Protein AF-A0AA51QU15-F1 (afdb_monomer)

pLDDT: mean 93.81, std 6.64, range [51.03, 98.38]

Radius of gyration: 18.44 Å; Cα contacts (8 Å, |Δi|>4): 158; chains: 1; bounding box: 37×25×55 Å

Structure (mmCIF, N/CA/C/O backbone):
data_AF-A0AA51QU15-F1
#
_entry.id   AF-A0AA51QU15-F1
#
loop_
_atom_site.group_PDB
_atom_site.id
_atom_site.type_symbol
_atom_site.label_atom_id
_atom_site.label_alt_id
_atom_site.label_comp_id
_atom_site.label_asym_id
_atom_site.label_entity_id
_atom_site.label_seq_id
_atom_site.pdbx_PDB_ins_code
_atom_site.Cartn_x
_atom_site.Cartn_y
_atom_site.Cartn_z
_atom_site.occupancy
_atom_site.B_iso_or_equiv
_atom_site.auth_seq_id
_atom_site.auth_comp_id
_atom_site.auth_asym_id
_atom_site.auth_atom_id
_atom_site.pdbx_PDB_model_num
ATOM 1 N N . MET A 1 1 ? -14.149 -0.686 0.486 1.00 51.03 1 MET A N 1
ATOM 2 C CA . MET A 1 1 ? -14.132 -1.498 -0.744 1.00 51.03 1 MET A CA 1
ATOM 3 C C . MET A 1 1 ? -12.746 -2.106 -0.813 1.00 51.03 1 MET A C 1
ATOM 5 O O . MET A 1 1 ? -11.781 -1.355 -0.817 1.00 51.03 1 MET A O 1
ATOM 9 N N . THR A 1 2 ? -12.653 -3.422 -0.665 1.00 71.06 2 THR A N 1
ATOM 10 C CA . THR A 1 2 ? -11.393 -4.147 -0.461 1.00 71.06 2 THR A CA 1
ATOM 11 C C . THR A 1 2 ? -11.107 -4.907 -1.751 1.00 71.06 2 THR A C 1
ATOM 13 O O . THR A 1 2 ? -11.966 -5.668 -2.183 1.00 71.06 2 THR A O 1
ATOM 16 N N . GLU A 1 3 ? -9.964 -4.660 -2.397 1.00 81.19 3 GLU A N 1
ATOM 17 C CA . GLU A 1 3 ? -9.604 -5.337 -3.656 1.00 81.19 3 GLU A CA 1
ATOM 18 C C . GLU A 1 3 ? -9.593 -6.867 -3.465 1.00 81.19 3 GLU A C 1
ATOM 20 O O . GLU A 1 3 ? -9.075 -7.336 -2.442 1.00 81.19 3 GLU A O 1
ATOM 25 N N . PRO A 1 4 ? -10.166 -7.658 -4.386 1.00 86.00 4 PRO A N 1
ATOM 26 C CA . PRO A 1 4 ? -10.243 -9.105 -4.219 1.00 86.00 4 PRO A CA 1
ATOM 27 C C . PRO A 1 4 ? -8.862 -9.762 -4.328 1.00 86.00 4 PRO A C 1
ATOM 29 O O . PRO A 1 4 ? -7.959 -9.239 -4.986 1.00 86.00 4 PRO A O 1
ATOM 32 N N . ALA A 1 5 ? -8.695 -10.932 -3.706 1.00 87.88 5 ALA A N 1
ATOM 33 C CA . ALA A 1 5 ? -7.506 -11.752 -3.915 1.00 87.88 5 ALA A CA 1
ATOM 34 C C . ALA A 1 5 ? -7.300 -12.054 -5.413 1.00 87.88 5 ALA A C 1
ATOM 36 O O . ALA A 1 5 ? -8.248 -12.317 -6.152 1.00 87.88 5 ALA A O 1
ATOM 37 N N . GLY A 1 6 ? -6.050 -11.997 -5.866 1.00 90.31 6 GLY A N 1
ATOM 38 C CA . GLY A 1 6 ? -5.662 -12.111 -7.270 1.00 90.31 6 GLY A CA 1
ATOM 39 C C . GLY A 1 6 ? -5.779 -10.812 -8.075 1.00 90.31 6 GLY A C 1
ATOM 40 O O . GLY A 1 6 ? -5.312 -10.778 -9.214 1.00 90.31 6 GLY A O 1
ATOM 41 N N . ALA A 1 7 ? -6.351 -9.735 -7.521 1.00 94.81 7 ALA A N 1
ATOM 42 C CA . ALA A 1 7 ? -6.354 -8.436 -8.187 1.00 94.81 7 ALA A CA 1
ATOM 43 C C . ALA A 1 7 ? -4.931 -7.878 -8.325 1.00 94.81 7 ALA A C 1
ATOM 45 O O . ALA A 1 7 ? -4.079 -8.053 -7.449 1.00 94.81 7 ALA A O 1
ATOM 46 N N . ILE A 1 8 ? -4.685 -7.166 -9.427 1.00 96.62 8 ILE A N 1
ATOM 47 C CA . ILE A 1 8 ? -3.411 -6.501 -9.694 1.00 96.62 8 ILE A CA 1
ATOM 48 C C . ILE A 1 8 ? -3.678 -5.046 -10.052 1.00 96.62 8 ILE A C 1
ATOM 50 O O . ILE A 1 8 ? -4.385 -4.758 -11.017 1.00 96.62 8 ILE A O 1
ATOM 54 N N . THR 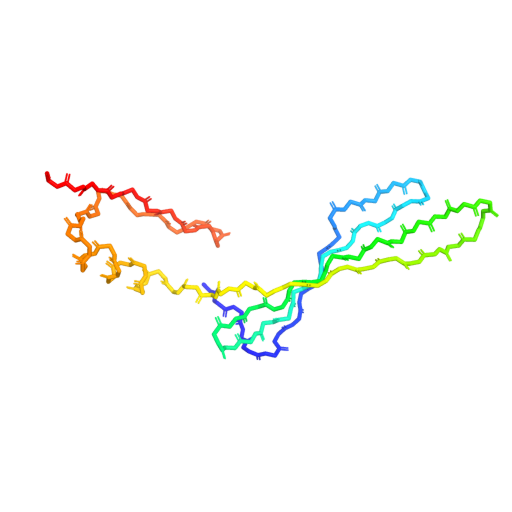A 1 9 ? -3.023 -4.139 -9.335 1.00 95.56 9 THR A N 1
ATOM 55 C CA . THR A 1 9 ? -3.061 -2.702 -9.622 1.00 95.56 9 THR A CA 1
ATOM 56 C C . THR A 1 9 ? -1.661 -2.216 -9.962 1.00 95.56 9 THR A C 1
ATOM 58 O O . THR A 1 9 ? -0.702 -2.513 -9.252 1.00 95.56 9 THR A O 1
ATOM 61 N N . VAL A 1 10 ? -1.524 -1.451 -11.047 1.00 96.81 10 VAL A N 1
ATOM 62 C CA . VAL A 1 10 ? -0.258 -0.811 -11.430 1.00 96.81 10 VAL A CA 1
ATOM 63 C C . VAL A 1 10 ? -0.437 0.698 -11.386 1.00 96.81 10 VAL A C 1
ATOM 65 O O . VAL A 1 10 ? -1.247 1.264 -12.114 1.00 96.81 10 VAL A O 1
ATOM 68 N N . ILE A 1 11 ? 0.336 1.347 -10.525 1.00 96.00 11 ILE A N 1
ATOM 69 C CA . ILE A 1 11 ? 0.249 2.772 -10.233 1.00 96.00 11 ILE A CA 1
ATOM 70 C C . ILE A 1 11 ? 1.481 3.459 -10.829 1.00 96.00 11 ILE A C 1
ATOM 72 O O . ILE A 1 11 ? 2.607 3.181 -10.401 1.00 96.00 11 ILE A O 1
ATOM 76 N N . PRO A 1 12 ? 1.315 4.371 -11.802 1.00 96.94 12 PRO A N 1
ATOM 77 C CA . PRO A 1 12 ? 2.403 5.230 -12.239 1.00 96.94 12 PRO A CA 1
ATOM 78 C C . PRO A 1 12 ? 2.684 6.267 -11.150 1.00 96.94 12 PRO A C 1
ATOM 80 O O . PRO A 1 12 ? 1.977 7.261 -11.021 1.00 96.94 12 PRO A O 1
ATOM 83 N N . VAL A 1 13 ? 3.726 6.030 -10.353 1.00 97.25 13 VAL A N 1
ATOM 84 C CA . VAL A 1 13 ? 4.070 6.895 -9.216 1.00 97.25 13 VAL A CA 1
ATOM 85 C C . VAL A 1 13 ? 4.666 8.209 -9.705 1.00 97.25 13 VAL A C 1
ATOM 87 O O . VAL A 1 13 ? 4.309 9.287 -9.236 1.00 97.25 13 VAL A O 1
ATOM 90 N N . ARG A 1 14 ? 5.607 8.130 -10.652 1.00 96.31 14 ARG A N 1
ATOM 91 C CA . ARG A 1 14 ? 6.285 9.307 -11.200 1.00 96.31 14 ARG A CA 1
ATOM 92 C C . ARG A 1 14 ? 6.870 9.016 -12.569 1.00 96.31 14 ARG A C 1
ATOM 94 O O . ARG A 1 14 ? 7.458 7.961 -12.802 1.00 96.31 14 ARG A O 1
ATOM 101 N N . ARG A 1 15 ? 6.807 10.007 -13.454 1.00 95.19 15 ARG A N 1
ATOM 102 C CA . ARG A 1 15 ? 7.478 9.987 -14.754 1.00 95.19 15 ARG A CA 1
ATOM 103 C C . ARG A 1 15 ? 8.287 11.258 -14.940 1.00 95.19 15 ARG A C 1
ATOM 105 O O . ARG A 1 15 ? 7.816 12.347 -14.640 1.00 95.19 15 ARG A O 1
ATOM 112 N N . GLN A 1 16 ? 9.496 11.107 -15.454 1.00 94.56 16 GLN A N 1
ATOM 113 C CA . GLN A 1 16 ? 10.359 12.216 -15.841 1.00 94.56 16 GLN A CA 1
ATOM 114 C C . GLN A 1 16 ? 11.258 11.788 -17.008 1.00 94.56 16 GLN A C 1
ATOM 116 O O . GLN A 1 16 ? 11.343 10.590 -17.300 1.00 94.56 16 GLN A O 1
ATOM 121 N N . PRO A 1 17 ? 11.934 12.725 -17.696 1.00 94.50 17 PRO A N 1
ATOM 122 C CA . PRO A 1 17 ? 12.888 12.367 -18.733 1.00 94.50 17 PRO A CA 1
ATOM 123 C C . PRO A 1 17 ? 13.891 11.335 -18.217 1.00 94.50 17 PRO A C 1
ATOM 125 O O . PRO A 1 1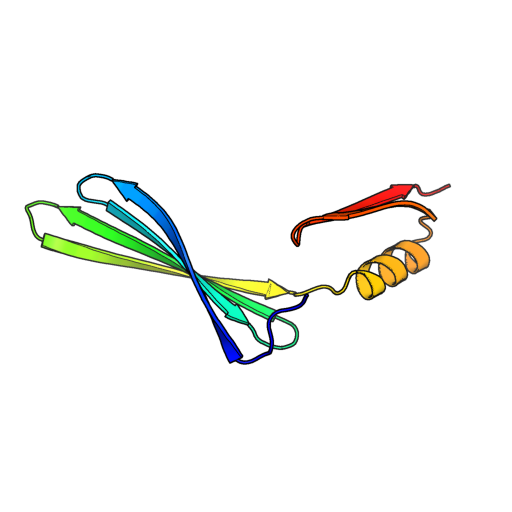7 ? 14.533 11.505 -17.181 1.00 94.50 17 PRO A O 1
ATOM 128 N N . GLY A 1 18 ? 13.940 10.209 -18.917 1.00 94.06 18 GLY A N 1
ATOM 129 C CA . GLY A 1 18 ? 14.834 9.103 -18.630 1.00 94.06 18 GLY A CA 1
ATOM 130 C C . GLY A 1 18 ? 14.595 8.310 -17.340 1.00 94.06 18 GLY A C 1
ATOM 131 O O . GLY A 1 18 ? 15.431 7.467 -17.019 1.00 94.06 18 GLY A O 1
ATOM 132 N N . ARG A 1 19 ? 13.492 8.527 -16.600 1.00 96.00 19 ARG A N 1
ATOM 133 C CA . ARG A 1 19 ? 13.087 7.661 -15.474 1.00 96.00 19 ARG A CA 1
ATOM 134 C C . ARG A 1 19 ? 11.569 7.487 -15.370 1.00 96.00 19 ARG A C 1
ATOM 136 O O . ARG A 1 19 ? 10.817 8.455 -15.472 1.00 96.00 19 ARG A O 1
ATOM 143 N N . ILE A 1 20 ? 11.123 6.265 -15.095 1.00 97.25 20 ILE A N 1
ATOM 144 C CA . ILE A 1 20 ? 9.717 5.919 -14.853 1.00 97.25 20 ILE A CA 1
ATOM 145 C C . ILE A 1 20 ? 9.655 5.068 -13.586 1.00 97.25 20 ILE A C 1
ATOM 147 O O . ILE A 1 20 ? 10.295 4.022 -13.519 1.00 97.25 20 ILE A O 1
ATOM 151 N N . PHE A 1 21 ? 8.886 5.522 -12.602 1.00 98.06 21 PHE A N 1
ATOM 152 C CA . PHE A 1 21 ? 8.621 4.812 -11.357 1.00 98.06 21 PHE A CA 1
ATOM 153 C C . PHE A 1 21 ? 7.202 4.251 -11.396 1.00 98.06 21 PHE A C 1
ATOM 155 O O . PHE A 1 21 ? 6.239 5.006 -11.561 1.00 98.06 21 PHE A O 1
ATOM 162 N N . LEU A 1 22 ? 7.083 2.939 -11.228 1.00 98.25 22 LEU A N 1
ATOM 163 C CA . LEU A 1 22 ? 5.817 2.226 -11.107 1.00 98.25 22 LEU A CA 1
ATOM 164 C C . LEU A 1 22 ? 5.761 1.532 -9.748 1.00 98.25 22 LEU A C 1
ATOM 166 O O . LEU A 1 22 ? 6.774 1.021 -9.279 1.00 98.25 22 LEU A O 1
ATOM 170 N N . CYS A 1 23 ? 4.574 1.464 -9.163 1.00 98.12 23 CYS A N 1
ATOM 171 C CA . CYS A 1 23 ? 4.276 0.573 -8.052 1.00 98.12 23 CYS A CA 1
ATOM 172 C C . CYS A 1 23 ? 3.261 -0.457 -8.540 1.00 98.12 23 CYS A C 1
ATOM 174 O O .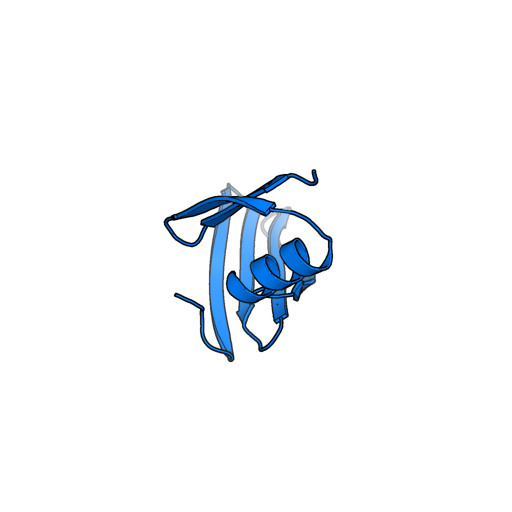 CYS A 1 23 ? 2.242 -0.093 -9.127 1.00 98.12 23 CYS A O 1
ATOM 176 N N . ARG A 1 24 ? 3.547 -1.740 -8.344 1.00 97.88 24 ARG A N 1
ATOM 177 C CA . ARG A 1 24 ? 2.629 -2.835 -8.646 1.00 97.88 24 ARG A CA 1
ATOM 178 C C . ARG A 1 24 ? 2.181 -3.477 -7.342 1.00 97.88 24 ARG A C 1
ATOM 180 O O . ARG A 1 24 ? 3.017 -3.831 -6.519 1.00 97.88 24 ARG A O 1
ATOM 187 N N . LEU A 1 25 ? 0.872 -3.613 -7.181 1.00 97.38 25 LEU A N 1
ATOM 188 C CA . LEU A 1 25 ? 0.224 -4.235 -6.034 1.00 97.38 25 LEU A CA 1
ATOM 189 C C . LEU A 1 25 ? -0.426 -5.534 -6.500 1.00 97.38 25 LEU A C 1
ATOM 191 O O . LEU A 1 25 ? -1.252 -5.497 -7.410 1.00 97.38 25 LEU A O 1
ATOM 195 N N . GLU A 1 26 ? -0.052 -6.655 -5.895 1.00 97.50 26 GLU A N 1
ATOM 196 C CA . GLU A 1 26 ? -0.723 -7.948 -6.064 1.00 97.50 26 GLU A CA 1
ATOM 197 C C . GLU A 1 26 ? -1.454 -8.285 -4.776 1.00 97.50 26 GLU A C 1
ATOM 199 O O . GLU A 1 26 ? -0.824 -8.527 -3.745 1.00 97.50 26 GLU A O 1
ATOM 204 N N . TYR A 1 27 ? -2.781 -8.261 -4.824 1.00 95.25 27 TYR A N 1
ATOM 205 C CA . TYR A 1 27 ? -3.605 -8.495 -3.649 1.00 95.25 27 TYR A CA 1
ATOM 206 C C . TYR A 1 27 ? -3.735 -9.995 -3.397 1.00 95.25 27 TYR A C 1
ATOM 208 O O . TYR A 1 27 ? -4.250 -10.727 -4.235 1.00 95.25 27 TYR A O 1
ATOM 216 N N . GLY A 1 28 ? -3.284 -10.451 -2.235 1.00 92.31 28 GLY A N 1
ATOM 217 C CA . GLY A 1 28 ? -3.571 -11.767 -1.680 1.00 92.31 28 GLY A CA 1
ATOM 218 C C . GLY A 1 28 ? -4.530 -11.670 -0.495 1.00 92.31 28 GLY A C 1
ATOM 219 O O . GLY A 1 28 ? -5.076 -10.609 -0.182 1.00 92.31 28 GLY A O 1
ATOM 220 N N . GLU A 1 29 ? -4.721 -12.788 0.190 1.00 89.31 29 GLU A N 1
ATOM 221 C CA . GLU A 1 29 ? -5.375 -12.856 1.496 1.00 89.31 29 GLU A CA 1
ATOM 222 C C . GLU A 1 29 ? -4.442 -13.648 2.422 1.00 89.31 29 GLU A C 1
ATOM 224 O O . GLU A 1 29 ? -4.185 -14.817 2.129 1.00 89.31 29 GLU A O 1
ATOM 229 N N . PRO A 1 30 ? -3.867 -13.042 3.483 1.00 90.88 30 PRO A N 1
ATOM 230 C CA . PRO A 1 30 ? -4.194 -11.748 4.103 1.00 90.88 30 PRO A CA 1
ATOM 231 C C . PRO A 1 30 ? -3.266 -10.580 3.706 1.00 90.88 30 PRO A C 1
ATOM 233 O O . PRO A 1 30 ? -3.274 -9.537 4.358 1.00 90.88 30 PRO A O 1
ATOM 236 N N . ASP A 1 31 ? -2.420 -10.727 2.690 1.00 95.38 31 ASP A N 1
ATOM 237 C CA . ASP A 1 31 ? -1.358 -9.761 2.387 1.00 95.38 31 ASP A CA 1
ATOM 238 C C . ASP A 1 31 ? -1.451 -9.141 0.984 1.00 95.38 31 ASP A C 1
ATOM 240 O O . ASP A 1 31 ? -2.311 -9.471 0.174 1.00 95.38 31 ASP A O 1
ATOM 244 N N . VAL A 1 32 ? -0.612 -8.141 0.722 1.00 96.62 32 VAL A N 1
ATOM 245 C CA . VAL A 1 32 ? -0.394 -7.555 -0.601 1.00 96.62 32 VAL A CA 1
ATOM 246 C C . VAL A 1 32 ? 1.105 -7.538 -0.880 1.00 96.62 32 VAL A C 1
ATOM 248 O O . VAL A 1 32 ? 1.891 -6.989 -0.100 1.00 96.62 32 VAL A O 1
ATOM 251 N N . CYS A 1 33 ? 1.512 -8.129 -2.002 1.00 97.88 33 CYS A N 1
ATOM 252 C CA . CYS A 1 33 ? 2.878 -8.007 -2.493 1.00 97.88 33 CYS A CA 1
ATOM 253 C C . CYS A 1 33 ? 3.015 -6.668 -3.220 1.00 97.88 33 CYS A C 1
ATOM 255 O O . CYS A 1 33 ? 2.271 -6.369 -4.158 1.00 97.88 33 CYS A O 1
ATOM 257 N N . VAL A 1 34 ? 3.953 -5.845 -2.763 1.00 98.19 34 VAL A N 1
ATOM 258 C CA 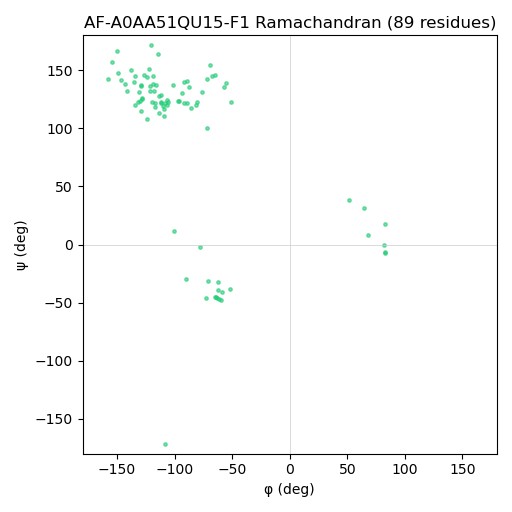. VAL A 1 34 ? 4.260 -4.538 -3.333 1.00 98.19 34 VAL A CA 1
ATOM 259 C C . VAL A 1 34 ? 5.579 -4.637 -4.079 1.00 98.19 34 VAL A C 1
ATOM 261 O O . VAL A 1 34 ? 6.611 -4.926 -3.477 1.00 98.19 34 VAL A O 1
ATOM 264 N N . SER A 1 35 ? 5.560 -4.361 -5.379 1.00 98.38 35 SER A N 1
ATOM 265 C CA . SER A 1 35 ? 6.757 -4.277 -6.212 1.00 98.38 35 SER A CA 1
ATOM 266 C C . SER A 1 35 ? 6.961 -2.850 -6.704 1.00 98.38 35 SER A C 1
ATOM 268 O O . SER A 1 35 ? 6.202 -2.357 -7.542 1.00 98.38 35 SER A O 1
ATOM 270 N N . ASP A 1 36 ? 8.030 -2.210 -6.244 1.00 98.06 36 ASP A N 1
ATOM 271 C CA . ASP A 1 36 ? 8.468 -0.917 -6.760 1.00 98.06 36 ASP A CA 1
ATOM 272 C C . ASP A 1 36 ? 9.419 -1.146 -7.935 1.00 98.06 36 ASP A C 1
ATOM 274 O O . ASP A 1 36 ? 10.441 -1.824 -7.809 1.00 98.06 36 ASP A O 1
ATOM 278 N N . ILE A 1 37 ? 9.074 -0.601 -9.099 1.00 98.19 37 ILE A N 1
ATOM 279 C CA . ILE A 1 37 ? 9.784 -0.817 -10.360 1.00 98.19 37 ILE A CA 1
ATOM 280 C C . ILE A 1 37 ? 10.292 0.525 -10.877 1.00 98.19 37 ILE A C 1
ATOM 282 O O . ILE A 1 37 ? 9.515 1.443 -11.147 1.00 98.19 37 ILE A O 1
ATOM 286 N N . LEU A 1 38 ? 11.604 0.619 -11.075 1.00 97.62 38 LEU A N 1
ATOM 287 C CA . LEU A 1 38 ? 12.260 1.761 -11.691 1.00 97.62 38 LEU A CA 1
ATOM 288 C C . LEU A 1 38 ? 12.782 1.368 -13.071 1.00 97.62 38 LEU A C 1
ATOM 290 O O . LEU A 1 38 ? 13.674 0.531 -13.203 1.00 97.62 38 LEU A O 1
ATOM 294 N N . TYR A 1 39 ? 12.278 2.041 -14.098 1.00 97.31 39 TYR A N 1
ATOM 295 C CA . TYR A 1 39 ? 12.945 2.112 -15.391 1.00 97.31 39 TYR A CA 1
ATOM 296 C C . TYR A 1 39 ? 13.803 3.368 -15.435 1.00 97.31 39 TYR A C 1
ATOM 298 O O . TYR A 1 39 ? 13.320 4.459 -15.131 1.00 97.31 39 TYR A O 1
ATOM 306 N N . SER A 1 40 ? 15.062 3.244 -15.833 1.00 96.31 40 SER A N 1
ATOM 307 C CA . SER A 1 40 ? 15.963 4.384 -16.012 1.00 96.31 40 SER A CA 1
ATOM 308 C C . SER A 1 40 ? 16.783 4.222 -17.284 1.00 96.31 40 SER A C 1
ATOM 310 O O . SER A 1 40 ? 17.036 3.102 -17.712 1.00 96.31 40 SER A O 1
ATOM 312 N N . THR A 1 41 ? 17.179 5.321 -17.922 1.00 94.94 41 THR A N 1
ATOM 313 C CA . THR A 1 41 ? 18.094 5.281 -19.071 1.00 94.94 41 THR A CA 1
ATOM 314 C C . THR A 1 41 ? 19.370 6.049 -18.785 1.00 94.94 41 THR A C 1
ATOM 316 O O . THR A 1 41 ? 19.351 7.133 -18.200 1.00 94.94 41 THR A O 1
ATOM 319 N N . ALA A 1 42 ? 20.482 5.456 -19.204 1.00 87.38 42 ALA A N 1
ATOM 320 C CA . ALA A 1 42 ? 21.796 6.070 -19.252 1.00 87.38 42 ALA A CA 1
ATOM 321 C C . ALA A 1 42 ? 22.362 5.819 -20.655 1.00 87.38 42 ALA A C 1
ATOM 323 O O . ALA A 1 42 ? 22.403 4.679 -21.115 1.00 87.38 42 ALA A O 1
ATOM 324 N N . GLY A 1 43 ? 22.729 6.886 -21.369 1.00 83.38 43 GLY A N 1
ATOM 325 C CA . GLY A 1 43 ? 23.243 6.776 -22.741 1.00 83.38 43 GLY A CA 1
ATOM 326 C C . GLY A 1 43 ? 22.229 6.228 -23.756 1.00 83.38 43 GLY A C 1
ATOM 327 O O . GLY A 1 43 ? 22.614 5.529 -24.684 1.00 83.38 43 GLY A O 1
ATOM 328 N N . GLY A 1 44 ? 20.929 6.486 -23.566 1.00 84.56 44 GLY A N 1
ATOM 329 C CA . GLY A 1 44 ? 19.874 6.052 -24.492 1.00 84.56 44 GLY A CA 1
ATOM 330 C C . GLY A 1 44 ? 19.401 4.605 -24.306 1.00 84.56 44 GLY A C 1
ATOM 331 O O . GLY A 1 44 ? 18.389 4.224 -24.891 1.00 84.56 44 GLY A O 1
ATOM 332 N N . ARG A 1 45 ? 20.049 3.814 -23.440 1.00 92.00 45 ARG A N 1
ATOM 333 C CA . ARG A 1 45 ? 19.635 2.442 -23.119 1.00 92.00 45 ARG A CA 1
ATOM 334 C C . ARG A 1 45 ? 18.796 2.404 -21.847 1.00 92.00 45 ARG A C 1
ATOM 336 O O . ARG A 1 45 ? 19.260 2.813 -20.787 1.00 92.00 45 ARG A O 1
ATOM 343 N N . TRP A 1 46 ? 17.584 1.862 -21.943 1.00 95.19 46 TRP A N 1
ATOM 344 C CA . TRP A 1 46 ? 16.735 1.610 -20.780 1.00 95.19 46 TRP A CA 1
ATOM 345 C C . TRP A 1 46 ? 17.207 0.380 -19.997 1.00 95.19 46 TRP A C 1
ATOM 347 O O . TRP A 1 46 ? 17.429 -0.689 -20.563 1.00 95.19 46 TRP A O 1
ATOM 357 N N . GLY A 1 47 ? 17.333 0.545 -18.687 1.00 96.12 47 GLY A N 1
ATOM 358 C CA . GLY A 1 47 ? 17.494 -0.504 -17.693 1.00 96.12 47 GLY A CA 1
ATOM 359 C C . GLY A 1 47 ? 16.289 -0.552 -16.756 1.00 96.12 47 GLY A C 1
ATOM 360 O O . GLY A 1 47 ? 15.492 0.389 -16.687 1.00 96.12 47 GLY A O 1
ATOM 361 N N . ARG A 1 48 ? 16.164 -1.664 -16.031 1.00 96.31 48 ARG A N 1
ATOM 362 C CA . ARG A 1 48 ? 15.105 -1.900 -15.049 1.00 96.31 48 ARG A CA 1
ATOM 363 C C . ARG A 1 48 ? 15.720 -2.386 -13.744 1.00 96.31 48 ARG A C 1
ATOM 365 O O . ARG A 1 48 ? 16.487 -3.345 -13.756 1.00 96.31 48 ARG A O 1
ATOM 372 N N . SER A 1 49 ? 15.328 -1.780 -12.633 1.00 97.19 49 SER A N 1
ATOM 373 C CA . SER A 1 49 ? 15.519 -2.324 -11.290 1.00 97.19 49 SER A CA 1
ATOM 374 C C . SER A 1 49 ? 14.165 -2.463 -10.599 1.00 97.19 49 SER A C 1
ATOM 376 O O . SER A 1 49 ? 13.213 -1.751 -10.926 1.00 97.19 49 SER A O 1
ATOM 378 N N . ALA A 1 50 ? 14.047 -3.421 -9.685 1.00 97.31 50 ALA A N 1
ATOM 379 C CA . ALA A 1 50 ? 12.844 -3.585 -8.884 1.00 97.31 50 ALA A CA 1
ATOM 380 C C . ALA A 1 50 ? 13.181 -4.151 -7.507 1.00 97.31 50 ALA A C 1
ATOM 382 O O . ALA A 1 50 ? 14.104 -4.955 -7.380 1.00 97.31 50 ALA A O 1
ATOM 383 N N . GLY A 1 51 ? 12.407 -3.744 -6.508 1.00 98.06 51 GLY A N 1
ATOM 384 C CA . GLY A 1 51 ? 12.380 -4.343 -5.178 1.00 98.06 51 GLY A CA 1
ATOM 385 C C . GLY A 1 51 ? 10.956 -4.772 -4.854 1.00 98.06 51 GLY A C 1
ATOM 386 O O . GLY A 1 51 ? 10.013 -4.107 -5.279 1.00 98.06 51 GLY A O 1
ATOM 387 N N . SER A 1 52 ? 10.795 -5.892 -4.150 1.00 98.06 52 SER A N 1
ATOM 388 C CA . SER A 1 52 ? 9.478 -6.356 -3.702 1.00 98.06 52 SER A CA 1
ATOM 389 C C . SER A 1 52 ? 9.474 -6.620 -2.208 1.00 98.06 52 SER A C 1
ATOM 391 O O . SER A 1 52 ? 10.486 -7.040 -1.647 1.00 98.06 52 SER A O 1
ATOM 393 N N . TYR A 1 53 ? 8.338 -6.354 -1.578 1.00 97.94 53 TYR A N 1
ATOM 394 C CA . TYR A 1 53 ? 8.112 -6.571 -0.158 1.00 97.94 53 TYR A CA 1
ATOM 395 C C . TYR A 1 53 ? 6.620 -6.784 0.109 1.00 97.94 53 TYR A C 1
ATOM 397 O O . TYR A 1 53 ? 5.766 -6.350 -0.662 1.00 97.94 53 TYR A O 1
ATOM 405 N N . THR A 1 54 ? 6.304 -7.448 1.215 1.00 97.38 54 THR A N 1
ATOM 406 C CA . THR A 1 54 ? 4.927 -7.810 1.568 1.00 97.38 54 THR A CA 1
ATOM 407 C C . THR A 1 54 ? 4.372 -6.851 2.614 1.00 97.38 54 THR A C 1
ATOM 409 O O . THR A 1 54 ? 5.059 -6.512 3.579 1.00 97.38 54 THR A O 1
ATOM 412 N N . LYS A 1 55 ? 3.116 -6.424 2.449 1.00 96.06 55 LYS A N 1
ATOM 413 C CA . LYS A 1 55 ? 2.353 -5.710 3.481 1.00 96.06 55 LYS A CA 1
ATOM 414 C C . LYS A 1 55 ? 1.148 -6.537 3.914 1.00 96.06 55 LYS A C 1
ATOM 416 O O . LYS A 1 55 ? 0.436 -7.065 3.070 1.00 96.06 55 LYS A O 1
ATOM 421 N N . ILE A 1 56 ? 0.889 -6.599 5.217 1.00 94.88 56 ILE A N 1
ATOM 422 C CA . ILE A 1 56 ? -0.336 -7.207 5.755 1.00 94.88 56 ILE A CA 1
ATOM 423 C C . ILE A 1 56 ? -1.519 -6.284 5.451 1.00 94.88 56 ILE A C 1
ATOM 425 O O . ILE A 1 56 ? -1.395 -5.057 5.517 1.00 94.88 56 ILE A O 1
ATOM 429 N N . ARG A 1 57 ? -2.667 -6.871 5.123 1.00 90.38 57 ARG A N 1
ATOM 430 C CA . ARG A 1 57 ? -3.938 -6.168 4.977 1.00 90.38 57 ARG A CA 1
ATOM 431 C C . ARG A 1 57 ? -4.701 -6.331 6.282 1.00 90.38 57 ARG A C 1
ATOM 433 O O . ARG A 1 57 ? -4.933 -7.449 6.717 1.00 90.38 57 ARG A O 1
ATOM 440 N N . LEU A 1 58 ? -5.069 -5.212 6.892 1.00 91.00 58 LEU A N 1
ATOM 441 C CA . LEU A 1 58 ? -5.871 -5.200 8.110 1.00 91.00 58 LEU A CA 1
ATOM 442 C C . LEU A 1 58 ? -7.242 -4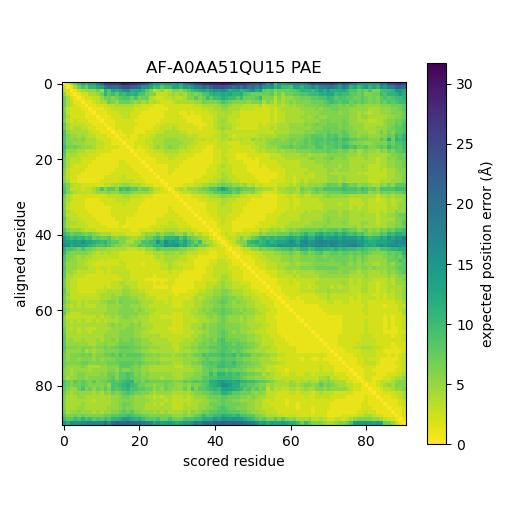.628 7.779 1.00 91.00 58 LEU A C 1
ATOM 444 O O . LEU A 1 58 ? -7.351 -3.499 7.286 1.00 91.00 58 LEU A O 1
ATOM 448 N N . ALA A 1 59 ? -8.286 -5.402 8.041 1.00 89.69 59 ALA A N 1
ATOM 449 C CA . ALA A 1 59 ? -9.641 -4.901 8.017 1.00 89.69 59 ALA A CA 1
ATOM 450 C C . ALA A 1 59 ? -9.830 -3.899 9.170 1.00 89.69 59 ALA A C 1
ATOM 452 O O . ALA A 1 59 ? -9.280 -4.087 10.259 1.00 89.69 59 ALA A O 1
ATOM 453 N N . PRO A 1 60 ? -10.633 -2.839 8.980 1.00 92.38 60 PRO A N 1
ATOM 454 C CA . PRO A 1 60 ? -10.918 -1.885 10.047 1.00 92.38 60 PRO A CA 1
ATOM 455 C C . PRO A 1 60 ? -11.408 -2.553 11.337 1.00 92.38 60 PRO A C 1
ATOM 457 O O . PRO A 1 60 ? -11.011 -2.136 12.420 1.00 92.38 60 PRO A O 1
ATOM 460 N N . ASP A 1 61 ? -12.221 -3.603 11.230 1.00 93.31 61 ASP A N 1
ATOM 461 C CA . ASP A 1 61 ? -12.761 -4.308 12.395 1.00 93.31 61 ASP A CA 1
ATOM 462 C C . ASP A 1 61 ? -11.700 -5.130 13.139 1.00 93.31 61 ASP A C 1
ATOM 464 O O . ASP A 1 61 ? -11.743 -5.198 14.366 1.00 93.31 61 ASP A O 1
ATOM 468 N N . GLU A 1 62 ? -10.689 -5.658 12.439 1.00 93.88 62 GLU A N 1
ATOM 469 C CA . GLU A 1 62 ? -9.528 -6.290 13.081 1.00 93.88 62 GLU A CA 1
ATOM 470 C C . GLU A 1 62 ? -8.746 -5.257 13.895 1.00 93.88 62 GLU A C 1
ATOM 472 O O . GLU A 1 62 ? -8.438 -5.485 15.062 1.00 93.88 62 GLU A O 1
ATOM 477 N N . VAL A 1 63 ? -8.507 -4.069 13.329 1.00 95.25 63 VAL A N 1
ATOM 478 C CA . VAL A 1 63 ? -7.833 -2.975 14.046 1.00 95.25 63 VAL A CA 1
ATOM 479 C C . VAL A 1 63 ? -8.642 -2.533 15.270 1.00 95.25 63 VAL A C 1
ATOM 481 O O . VAL A 1 63 ? -8.061 -2.287 16.326 1.00 95.25 63 VAL A O 1
ATOM 484 N N . ARG A 1 64 ? -9.980 -2.469 15.174 1.00 95.94 64 ARG A N 1
ATOM 485 C CA . ARG A 1 64 ? -10.853 -2.165 16.324 1.00 95.94 64 ARG A CA 1
ATOM 486 C C . ARG A 1 64 ? -10.700 -3.186 17.444 1.00 95.94 64 ARG A C 1
ATOM 488 O O . ARG A 1 64 ? -10.558 -2.780 18.595 1.00 95.94 64 ARG A O 1
ATOM 495 N N . ALA A 1 65 ? -10.727 -4.474 17.107 1.00 96.62 65 ALA A N 1
ATOM 496 C CA . ALA A 1 65 ? -10.554 -5.550 18.075 1.00 96.62 65 ALA A CA 1
ATOM 497 C C . ALA A 1 65 ? -9.173 -5.470 18.742 1.00 96.62 65 ALA A C 1
ATOM 499 O O . ALA A 1 65 ? -9.087 -5.452 19.964 1.00 96.62 65 ALA A O 1
ATOM 500 N N . MET A 1 66 ? -8.107 -5.282 17.956 1.00 96.50 66 MET A N 1
ATOM 501 C CA . MET A 1 66 ? -6.743 -5.130 18.477 1.00 96.50 66 MET A CA 1
ATOM 502 C C . MET A 1 66 ? -6.606 -3.938 19.437 1.00 96.50 66 MET A C 1
ATOM 504 O O . MET A 1 66 ? -5.936 -4.043 20.464 1.00 96.50 66 MET A O 1
ATOM 508 N N . LEU A 1 67 ? -7.234 -2.799 19.123 1.00 96.88 67 LEU A N 1
ATOM 509 C CA . LEU A 1 67 ? -7.241 -1.625 20.001 1.00 96.88 67 LEU A CA 1
ATOM 510 C C . LEU A 1 67 ? -7.989 -1.904 21.313 1.00 96.88 67 LEU A C 1
ATOM 512 O O . LEU A 1 67 ? -7.478 -1.564 22.382 1.00 96.88 67 LEU A O 1
ATOM 516 N N . ALA A 1 68 ? -9.160 -2.542 21.236 1.00 96.06 68 ALA A N 1
ATOM 517 C CA . ALA A 1 68 ? -9.956 -2.904 22.406 1.00 96.06 68 ALA A CA 1
ATOM 518 C C . ALA A 1 68 ? -9.218 -3.901 23.315 1.00 96.06 68 ALA A C 1
ATOM 520 O O . ALA A 1 68 ? -9.117 -3.665 24.519 1.00 96.06 68 ALA A O 1
ATOM 521 N N . ASP A 1 69 ? -8.619 -4.947 22.740 1.00 97.69 69 ASP A N 1
ATOM 522 C CA . ASP A 1 69 ? -7.831 -5.955 23.464 1.00 97.69 69 ASP A CA 1
ATOM 523 C C . ASP A 1 69 ? -6.601 -5.340 24.149 1.00 97.69 69 ASP A C 1
ATOM 525 O O . ASP A 1 69 ? -6.201 -5.749 25.239 1.00 97.69 69 ASP A O 1
ATOM 529 N N . ALA A 1 70 ? -6.020 -4.296 23.552 1.00 97.31 70 ALA A N 1
ATOM 530 C CA . ALA A 1 70 ? -4.927 -3.530 24.147 1.00 97.31 70 ALA A CA 1
ATOM 531 C C . ALA A 1 70 ? -5.382 -2.525 25.236 1.00 97.31 70 ALA A C 1
ATOM 533 O O . ALA A 1 70 ? -4.541 -1.856 25.861 1.00 97.31 70 ALA A O 1
ATOM 534 N N . GLY A 1 71 ? -6.692 -2.421 25.490 1.00 97.69 71 GLY A N 1
ATOM 535 C CA . GLY A 1 71 ? -7.310 -1.548 26.490 1.00 97.69 71 GLY A CA 1
ATOM 536 C C . GLY A 1 71 ? -7.532 -0.104 26.031 1.00 97.69 71 GLY A C 1
ATOM 537 O O . GLY A 1 71 ? -7.680 0.778 26.875 1.00 97.69 71 GLY A O 1
ATOM 538 N N . PHE A 1 72 ? -7.508 0.166 24.724 1.00 98.00 72 PHE A N 1
ATOM 539 C CA . PHE A 1 72 ? -7.803 1.489 24.176 1.00 98.00 72 PHE A CA 1
ATOM 540 C C . PHE A 1 72 ? -9.299 1.647 23.882 1.00 98.00 72 PHE A C 1
ATOM 542 O O . PHE A 1 72 ? -9.943 0.749 23.343 1.00 98.00 72 PHE A O 1
ATOM 549 N N . GLY A 1 73 ? -9.836 2.833 24.162 1.00 96.50 73 GLY A N 1
ATOM 550 C CA .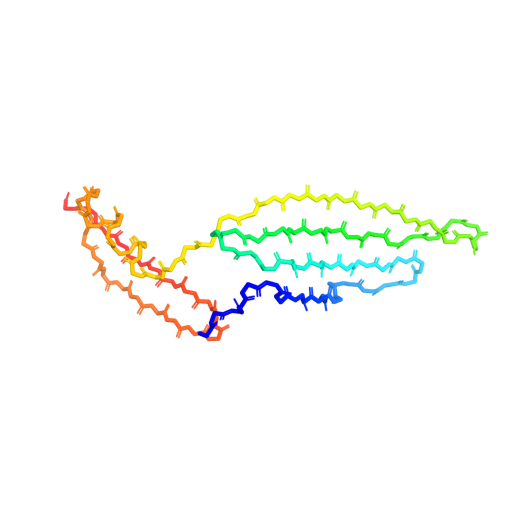 GLY A 1 73 ? -11.118 3.290 23.631 1.00 96.50 73 GLY A CA 1
ATOM 551 C C . GLY A 1 73 ? -10.916 4.066 22.330 1.00 96.50 73 GLY A C 1
ATOM 552 O O . GLY A 1 73 ? -9.970 4.844 22.210 1.00 96.50 73 GLY A O 1
ATOM 553 N N . ILE A 1 74 ? -11.793 3.868 21.345 1.00 96.69 74 ILE A N 1
ATOM 554 C CA . ILE A 1 74 ? -11.751 4.607 20.074 1.00 96.69 74 ILE A CA 1
ATOM 5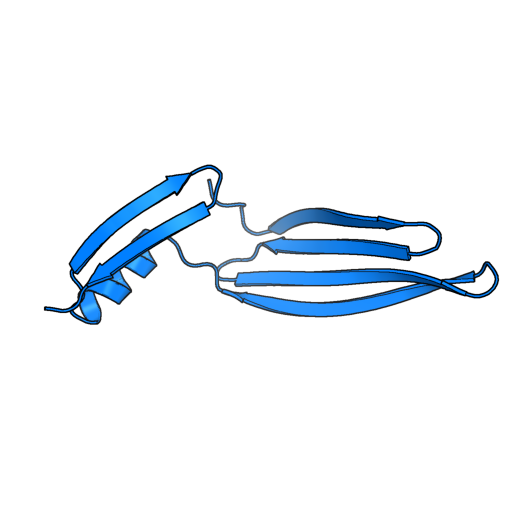55 C C . ILE A 1 74 ? -12.505 5.928 20.248 1.00 96.69 74 ILE A C 1
ATOM 557 O O . ILE A 1 74 ? -13.709 5.919 20.485 1.00 96.69 74 ILE A O 1
ATOM 561 N N . GLU A 1 75 ? -11.809 7.052 20.097 1.00 97.12 75 GLU A N 1
ATOM 562 C CA . GLU A 1 75 ? -12.401 8.397 20.153 1.00 97.12 75 GLU A CA 1
ATOM 563 C C . GLU A 1 75 ? -12.852 8.881 18.768 1.00 97.12 75 GLU A C 1
ATOM 565 O O . GLU A 1 75 ? -13.814 9.636 18.650 1.00 97.12 75 GLU A O 1
ATOM 570 N N . PHE A 1 76 ? -12.176 8.429 17.707 1.00 96.88 76 PHE A N 1
ATOM 571 C CA . PHE A 1 76 ? -12.494 8.803 16.332 1.00 96.88 76 PHE A CA 1
ATOM 572 C C . PHE A 1 76 ? -12.220 7.660 15.359 1.00 96.88 76 PHE A C 1
ATOM 574 O O . PHE A 1 76 ? -11.217 6.949 15.463 1.00 96.88 76 PHE A O 1
ATOM 581 N N . PHE A 1 77 ? -13.101 7.533 14.370 1.00 96.50 77 PHE A N 1
ATOM 582 C CA . PHE A 1 77 ? -12.920 6.665 13.219 1.00 96.50 77 PHE A CA 1
ATOM 583 C C . PHE A 1 77 ? -13.448 7.346 11.960 1.00 96.50 77 PHE A C 1
ATOM 585 O O . PHE A 1 77 ? -14.592 7.796 11.934 1.00 96.50 77 PHE A O 1
ATOM 592 N N . GLU A 1 78 ? -12.649 7.324 10.899 1.00 96.31 78 GLU A N 1
ATOM 593 C CA . GLU A 1 78 ? -13.062 7.762 9.569 1.00 96.31 78 GLU A CA 1
ATOM 594 C C . GLU A 1 78 ? -12.589 6.759 8.517 1.00 96.31 78 GLU A C 1
ATOM 596 O O . GLU A 1 78 ? -11.469 6.252 8.573 1.00 96.31 78 GLU A O 1
ATOM 601 N N . ASN A 1 79 ? -13.445 6.493 7.530 1.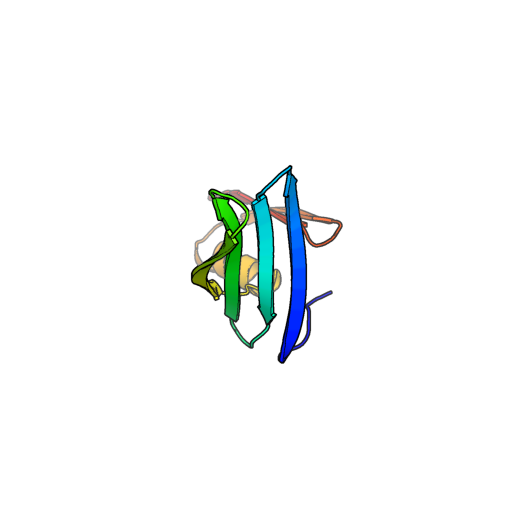00 93.12 79 ASN A N 1
ATOM 602 C CA . ASN A 1 79 ? -13.064 5.815 6.299 1.00 93.12 79 ASN A CA 1
ATOM 603 C C . ASN A 1 79 ? -13.454 6.698 5.117 1.00 93.12 79 ASN A C 1
ATOM 605 O O . ASN A 1 79 ? -14.637 6.846 4.808 1.00 93.12 79 ASN A O 1
ATOM 609 N N . ARG A 1 80 ? -12.458 7.289 4.460 1.00 92.31 80 ARG A N 1
ATOM 610 C CA . ARG A 1 80 ? -12.663 8.235 3.367 1.00 92.31 80 ARG A CA 1
ATOM 611 C C . ARG A 1 80 ? -11.732 7.911 2.209 1.00 92.31 80 ARG A C 1
ATOM 613 O O . ARG A 1 80 ? -10.515 7.944 2.349 1.00 92.31 80 ARG A O 1
ATOM 620 N N . ASN A 1 81 ? -12.311 7.621 1.042 1.00 86.12 81 ASN A N 1
ATOM 621 C CA . ASN A 1 81 ? -11.580 7.317 -0.197 1.00 86.12 81 ASN A CA 1
ATOM 622 C C . ASN A 1 81 ? -10.502 6.224 -0.036 1.00 86.12 81 ASN A C 1
ATOM 624 O O . ASN A 1 81 ? -9.418 6.327 -0.603 1.00 86.12 81 ASN A O 1
ATOM 628 N N . GLY A 1 82 ? -10.787 5.188 0.761 1.00 82.69 82 GLY A N 1
ATOM 629 C CA . GLY A 1 82 ? -9.848 4.089 1.021 1.00 82.69 82 GLY A CA 1
ATOM 630 C C . GLY A 1 82 ? -8.791 4.389 2.088 1.00 82.69 82 GLY A C 1
ATOM 631 O O . GLY A 1 82 ? -7.999 3.508 2.410 1.00 82.69 82 GLY A O 1
ATOM 632 N N . ILE A 1 83 ? -8.794 5.591 2.669 1.00 89.25 83 ILE A N 1
ATOM 633 C CA . ILE A 1 83 ? -7.984 5.935 3.838 1.00 89.25 83 ILE A CA 1
ATOM 634 C C . ILE A 1 83 ? -8.816 5.658 5.087 1.00 89.25 83 ILE A C 1
ATOM 636 O O . ILE A 1 83 ? -9.892 6.230 5.259 1.00 89.25 83 ILE A O 1
ATOM 640 N N . VAL A 1 84 ? -8.301 4.789 5.953 1.00 93.56 84 VAL A N 1
ATOM 641 C CA . VAL A 1 84 ? -8.904 4.459 7.245 1.00 93.56 84 VAL A CA 1
ATOM 642 C C . VAL A 1 84 ? -8.075 5.106 8.348 1.00 93.56 84 VAL A C 1
ATOM 644 O O . VAL A 1 84 ? -6.869 4.881 8.428 1.00 93.56 84 VAL A O 1
ATOM 647 N N . VAL A 1 85 ? -8.721 5.905 9.192 1.00 95.94 85 VAL A N 1
ATOM 648 C CA . VAL A 1 85 ? -8.094 6.625 10.303 1.00 95.94 85 VAL A CA 1
ATOM 649 C C . VAL A 1 85 ? -8.766 6.214 1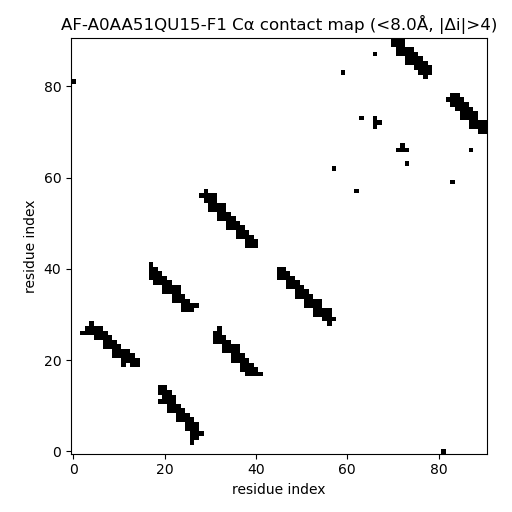1.605 1.00 95.94 85 VAL A C 1
ATOM 651 O O . VAL A 1 85 ? -9.991 6.228 11.707 1.00 95.94 85 VAL A O 1
ATOM 654 N N . PHE A 1 86 ? -7.951 5.892 12.607 1.00 96.88 86 PHE A N 1
ATOM 655 C CA . PHE A 1 86 ? -8.372 5.683 13.989 1.00 96.88 86 PHE A CA 1
ATOM 656 C C . PHE A 1 86 ? -7.631 6.666 14.896 1.00 96.88 86 PHE A C 1
ATOM 658 O O . PHE A 1 86 ? -6.417 6.825 14.768 1.00 96.88 86 PHE A O 1
ATOM 665 N N . ILE A 1 87 ? -8.343 7.280 15.839 1.00 97.19 87 ILE A N 1
ATOM 666 C CA . ILE A 1 87 ? -7.746 7.917 17.019 1.00 97.19 87 ILE A CA 1
ATOM 667 C C . ILE A 1 87 ? -8.281 7.152 18.221 1.00 97.19 87 ILE A C 1
ATOM 669 O O . ILE A 1 87 ? -9.495 7.034 18.401 1.00 97.19 87 ILE A O 1
ATOM 673 N N . ALA A 1 88 ? -7.373 6.592 19.011 1.00 97.56 88 ALA A N 1
ATOM 674 C CA . ALA A 1 88 ? -7.712 5.785 20.167 1.00 97.56 88 ALA A CA 1
ATOM 675 C C . ALA A 1 88 ? -6.857 6.199 21.361 1.00 97.56 88 ALA A C 1
ATOM 677 O O . ALA A 1 88 ? -5.686 6.554 21.211 1.00 97.56 88 ALA A O 1
ATOM 678 N N . LYS A 1 89 ? -7.452 6.146 22.548 1.00 97.50 89 LYS A N 1
ATOM 679 C CA . LYS A 1 89 ? -6.842 6.587 23.795 1.00 97.50 89 LYS A CA 1
ATOM 680 C C . LYS A 1 89 ? -6.957 5.491 24.843 1.00 97.50 89 LYS A C 1
ATOM 682 O O . LYS A 1 89 ? -8.005 4.863 24.985 1.00 97.50 89 LYS A O 1
ATOM 687 N N . LYS A 1 90 ? -5.867 5.259 25.569 1.00 93.81 90 LYS A N 1
ATOM 688 C CA . LYS A 1 90 ? -5.874 4.403 26.754 1.00 93.81 90 LYS A CA 1
ATOM 689 C C . LYS A 1 90 ? -6.257 5.259 27.971 1.00 93.81 90 LYS A C 1
ATOM 691 O O . LYS A 1 90 ? -5.768 6.391 28.036 1.00 93.81 90 LYS A O 1
ATOM 696 N N . PRO A 1 91 ? -7.143 4.775 28.859 1.00 77.50 91 PRO A N 1
ATOM 697 C CA . PRO A 1 91 ? -7.501 5.474 30.092 1.00 77.50 91 PRO A CA 1
ATOM 698 C C . PRO A 1 91 ? -6.287 5.860 30.941 1.00 77.50 91 PRO A C 1
ATOM 700 O O . PRO A 1 91 ? -5.313 5.070 30.967 1.00 77.50 91 PRO A O 1
#

Mean predicted aligned error: 4.63 Å

Foldseek 3Di:
DDDDQQDKDKDFPDDDVFKTWIWIWHDHVQKIKIKIKMWGDDPRDIDIDIDIDIDGHDDPVNVVVVCVVVQWDWPDWDDDPNDTDTDIDHD

Nearest PDB structures (foldseek):
  1y8c-assembly1_A  TM=7.144E-01  e=5.669E-03  Clostridium acetobutylicum ATCC 824
  6uk5-assembly1_B  TM=7.132E-01  e=8.252E-03  Micromonospora echinospora
  7wzg-assembly1_A  TM=7.351E-01  e=3.511E-02  Streptomyces sp.
  5bsz-assembly1_A  TM=6.231E-01  e=1.079E-02  Streptoalloteichus sp. ATCC 53650
  4r80-assembly2_B  TM=7.439E-01  e=1.953E-01  synthetic construct

Secondary structure (DSSP, 8-state):
--PPTT-EEEEEEEEETTEEEEEEEEE-SSEEEEEEEEEEEETTEEEEEEEEEEEE---HHHHHHHHHHTTPEEEEEEEETTEEEEEEE--

Sequence (91 aa):
MTEPAGAITVIPVRRQPGRIFLCRLEYGEPDVCVSDILYSTAGGRWGRSAGSYTKIRLAPDEVRAMLADAGFGIEFFENRNGIVVFIAKKP

Solvent-accessible surface area (backbone atoms only — not comparable to full-atom values): 5417 Å² total; per-residue (Å²): 138,78,83,53,66,78,41,74,50,77,43,80,76,46,78,53,94,58,36,39,35,36,39,35,40,41,30,49,84,63,33,31,44,38,34,45,35,38,37,39,47,65,95,88,46,78,47,78,51,72,52,73,51,78,42,80,62,77,55,73,68,56,54,51,50,55,38,45,76,73,54,30,48,78,80,42,76,48,78,56,96,90,45,76,48,76,43,69,46,66,130